Protein AF-A0A521VP41-F1 (afdb_monomer)

Foldseek 3Di:
DVVLVVLLVQLVVQLVVQLVVVLVVQLVVLLVVLVVCVVVVNDPPVCSVVVSVVSSVVCVVVSSVVSLVVSLVVVVVVCVVVVVVVVCVVVVDDPVNSVVSSD

Radius of gyration: 19.69 Å; Cα contacts (8 Å, |Δi|>4): 45; chains: 1; bounding box: 40×16×56 Å

Sequence (103 aa):
MIFQRSLLREFAHLAIAVFTTLFLIALTTRLIRLLGQAAGGKIPSDAVIAFLGFFAINVLPVLLSLTLFITVLLTLTRVWRDSEMVIWFNSGLSLAAWTRPVL

pLDDT: mean 90.58, std 5.53, range [69.88, 97.5]

Mean predicted aligned error: 5.14 Å

Structure (mmCIF, N/CA/C/O backbone):
data_AF-A0A521VP41-F1
#
_entry.id   AF-A0A521VP41-F1
#
loop_
_atom_site.group_PDB
_atom_site.id
_atom_site.type_symbol
_atom_site.label_atom_id
_atom_site.label_alt_id
_atom_site.label_comp_id
_atom_site.label_asym_id
_atom_site.label_entity_id
_atom_site.label_seq_id
_atom_site.pdbx_PDB_ins_code
_atom_site.Cartn_x
_atom_site.Cartn_y
_atom_site.Cartn_z
_atom_site.occupancy
_atom_site.B_iso_or_equiv
_atom_site.auth_seq_id
_atom_site.auth_comp_id
_atom_site.auth_asym_id
_atom_site.auth_atom_id
_atom_site.pdbx_PDB_model_num
ATOM 1 N N . MET A 1 1 ? 9.684 -8.043 -22.126 1.00 69.88 1 MET A N 1
ATOM 2 C CA . MET A 1 1 ? 9.140 -9.157 -21.309 1.00 69.88 1 MET A CA 1
ATOM 3 C C . MET A 1 1 ? 9.949 -9.436 -20.041 1.00 69.88 1 MET A C 1
ATOM 5 O O . MET A 1 1 ? 9.330 -9.623 -19.004 1.00 69.88 1 MET A O 1
ATOM 9 N N . ILE A 1 2 ? 11.290 -9.431 -20.070 1.00 83.19 2 ILE A N 1
ATOM 10 C CA . ILE A 1 2 ? 12.116 -9.632 -18.856 1.00 83.19 2 ILE A CA 1
ATOM 11 C C . ILE A 1 2 ? 11.963 -8.461 -17.869 1.00 83.19 2 ILE A C 1
ATOM 13 O O . ILE A 1 2 ? 11.646 -8.687 -16.707 1.00 83.19 2 ILE A O 1
ATOM 17 N N . PHE A 1 3 ? 12.068 -7.221 -18.359 1.00 81.69 3 PHE A N 1
ATOM 18 C CA . PHE A 1 3 ? 11.893 -5.993 -17.570 1.00 81.69 3 PHE A CA 1
ATOM 19 C C . PHE A 1 3 ? 10.577 -5.963 -16.772 1.00 81.69 3 PHE A C 1
ATOM 21 O O . PHE A 1 3 ? 10.586 -5.844 -15.553 1.00 81.69 3 PHE A O 1
ATOM 28 N N . GLN A 1 4 ? 9.443 -6.179 -17.446 1.00 84.56 4 GLN A N 1
ATOM 29 C CA . GLN A 1 4 ? 8.124 -6.172 -16.807 1.00 84.56 4 GLN A CA 1
ATOM 30 C C . GLN A 1 4 ? 7.966 -7.287 -15.764 1.00 84.56 4 GLN A C 1
ATOM 32 O O . GLN A 1 4 ? 7.391 -7.057 -14.708 1.00 84.56 4 GLN A O 1
ATOM 37 N N . ARG A 1 5 ? 8.501 -8.489 -16.022 1.00 86.44 5 ARG A N 1
ATOM 38 C CA . ARG A 1 5 ? 8.472 -9.589 -15.042 1.00 86.44 5 ARG A CA 1
ATOM 39 C C . ARG A 1 5 ? 9.333 -9.287 -13.816 1.00 86.44 5 ARG A C 1
ATOM 41 O O . ARG A 1 5 ? 8.932 -9.631 -12.709 1.00 86.44 5 ARG A O 1
ATOM 48 N N . SER A 1 6 ? 10.488 -8.652 -14.015 1.00 87.44 6 SER A N 1
ATOM 49 C CA . SER A 1 6 ? 11.363 -8.221 -12.922 1.00 87.44 6 SER A CA 1
ATOM 50 C C . SER A 1 6 ? 10.677 -7.165 -12.060 1.00 87.44 6 SER A C 1
ATOM 52 O O . SER A 1 6 ? 10.588 -7.340 -10.848 1.00 87.44 6 SER A O 1
ATOM 54 N N . LEU A 1 7 ? 10.102 -6.133 -12.688 1.00 87.88 7 LEU A N 1
ATOM 55 C CA . LEU A 1 7 ? 9.372 -5.081 -11.982 1.00 87.88 7 LEU A CA 1
ATOM 56 C C . LEU A 1 7 ? 8.161 -5.609 -11.222 1.00 87.88 7 LEU A C 1
ATOM 58 O O . LEU A 1 7 ? 7.990 -5.270 -10.060 1.00 87.88 7 LEU A O 1
ATOM 62 N N . LEU A 1 8 ? 7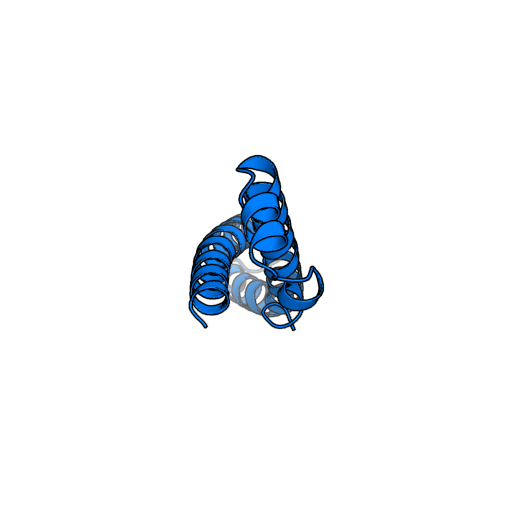.345 -6.473 -11.832 1.00 89.56 8 LEU A N 1
ATOM 63 C CA . LEU A 1 8 ? 6.182 -7.042 -11.146 1.00 89.56 8 LEU A CA 1
ATOM 64 C C . LEU A 1 8 ? 6.584 -7.880 -9.927 1.00 89.56 8 LEU A C 1
ATOM 66 O O . LEU A 1 8 ? 5.905 -7.835 -8.904 1.00 89.56 8 LEU A O 1
ATOM 70 N N . ARG A 1 9 ? 7.690 -8.630 -10.010 1.00 91.62 9 ARG A N 1
ATOM 71 C CA . ARG A 1 9 ? 8.209 -9.394 -8.867 1.00 91.62 9 ARG A CA 1
ATOM 72 C C . ARG A 1 9 ? 8.686 -8.469 -7.752 1.00 91.62 9 ARG A C 1
ATOM 74 O O . ARG A 1 9 ? 8.412 -8.730 -6.584 1.00 91.62 9 ARG A O 1
ATOM 81 N N . GLU A 1 10 ? 9.373 -7.395 -8.115 1.00 91.88 10 GLU A N 1
ATOM 82 C CA . GLU A 1 10 ? 9.846 -6.401 -7.161 1.00 91.88 10 GLU A CA 1
ATOM 83 C C . GLU A 1 10 ? 8.690 -5.643 -6.496 1.00 91.88 10 GLU A C 1
ATOM 85 O O . GLU A 1 10 ? 8.650 -5.550 -5.269 1.00 91.88 10 GLU A O 1
ATOM 90 N N . PHE A 1 11 ? 7.699 -5.199 -7.278 1.00 93.00 11 PHE A N 1
ATOM 91 C CA . PHE A 1 11 ? 6.467 -4.605 -6.761 1.00 93.00 11 PHE A CA 1
ATOM 92 C C . PHE A 1 11 ? 5.749 -5.561 -5.818 1.00 93.00 11 PHE A C 1
ATOM 94 O O . PHE A 1 11 ? 5.368 -5.147 -4.733 1.00 93.00 11 PHE A O 1
ATOM 101 N N . ALA A 1 12 ? 5.594 -6.838 -6.174 1.00 93.25 12 ALA A N 1
ATOM 102 C CA . ALA A 1 12 ? 4.921 -7.802 -5.309 1.00 93.25 12 ALA A CA 1
ATOM 103 C C . ALA A 1 12 ? 5.643 -7.971 -3.961 1.00 93.25 12 ALA A C 1
ATOM 105 O O . ALA A 1 12 ? 4.999 -7.970 -2.913 1.00 93.25 12 ALA A O 1
ATOM 106 N N . HIS A 1 13 ? 6.975 -8.078 -3.964 1.00 94.75 13 HIS A N 1
ATOM 107 C CA . HIS A 1 13 ? 7.748 -8.194 -2.725 1.00 94.75 13 HIS A CA 1
ATOM 108 C C . HIS A 1 13 ? 7.659 -6.945 -1.850 1.00 94.75 13 HIS A C 1
ATOM 110 O O . HIS A 1 13 ? 7.391 -7.058 -0.652 1.00 94.75 13 HIS A O 1
ATOM 116 N N . LEU A 1 14 ? 7.833 -5.760 -2.434 1.00 95.00 14 LEU A N 1
ATOM 117 C CA . LEU A 1 14 ? 7.736 -4.511 -1.684 1.00 95.00 14 LEU A CA 1
ATOM 118 C C . LEU A 1 14 ? 6.304 -4.229 -1.223 1.00 95.00 14 LEU A C 1
ATOM 120 O O . LEU A 1 14 ? 6.119 -3.815 -0.082 1.00 95.00 14 LEU A O 1
ATOM 124 N N . ALA A 1 15 ? 5.293 -4.538 -2.034 1.00 95.19 15 ALA A N 1
ATOM 125 C CA . ALA A 1 15 ? 3.892 -4.392 -1.658 1.00 95.19 15 ALA A CA 1
ATOM 126 C C . ALA A 1 15 ? 3.540 -5.256 -0.449 1.00 95.19 15 ALA A C 1
ATOM 128 O O . ALA A 1 15 ? 2.909 -4.760 0.476 1.00 95.19 15 ALA A O 1
ATOM 129 N N . ILE A 1 16 ? 3.984 -6.515 -0.400 1.00 96.75 16 ILE A N 1
ATOM 130 C CA . ILE A 1 16 ? 3.749 -7.379 0.766 1.00 96.75 16 ILE A CA 1
ATOM 131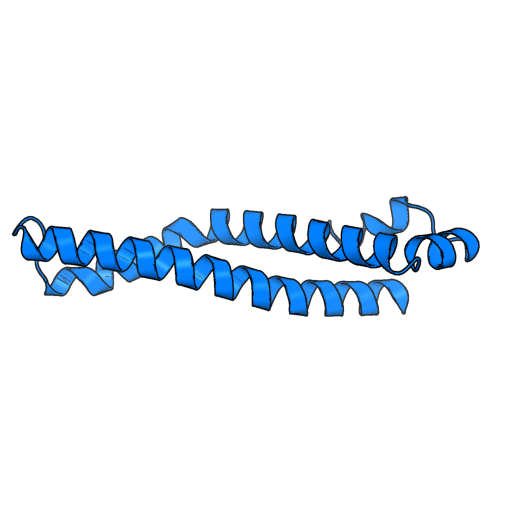 C C . ILE A 1 16 ? 4.417 -6.795 2.015 1.00 96.75 16 ILE A C 1
ATOM 133 O O . ILE A 1 16 ? 3.788 -6.735 3.074 1.00 96.75 16 ILE A O 1
ATOM 137 N N . ALA A 1 17 ? 5.664 -6.331 1.901 1.00 96.56 17 ALA A N 1
ATOM 138 C CA . ALA A 1 17 ? 6.388 -5.737 3.023 1.00 96.56 17 ALA A CA 1
ATOM 139 C C . ALA A 1 17 ? 5.703 -4.458 3.540 1.00 96.56 17 ALA A C 1
ATOM 141 O O . ALA A 1 17 ? 5.462 -4.315 4.744 1.00 96.56 17 ALA A O 1
ATOM 142 N N . VAL A 1 18 ? 5.333 -3.550 2.633 1.00 97.06 18 VAL A N 1
ATOM 143 C CA . VAL A 1 18 ? 4.662 -2.282 2.950 1.00 97.06 18 VAL A CA 1
ATOM 144 C C . VAL A 1 18 ? 3.266 -2.532 3.518 1.00 97.06 18 VAL A C 1
ATOM 146 O O . VAL A 1 18 ? 2.938 -1.986 4.570 1.00 97.06 18 VAL A O 1
ATOM 149 N N . PHE A 1 19 ? 2.470 -3.395 2.881 1.00 97.19 19 PHE A N 1
ATOM 150 C CA . PHE A 1 19 ? 1.129 -3.752 3.340 1.00 97.19 19 PHE A CA 1
ATOM 151 C C . PHE A 1 19 ? 1.174 -4.315 4.752 1.00 97.19 19 PHE A C 1
ATOM 153 O O . PHE A 1 19 ? 0.464 -3.830 5.625 1.00 97.19 19 PHE A O 1
ATOM 160 N N . THR A 1 20 ? 2.043 -5.300 4.995 1.00 97.44 20 THR A N 1
ATOM 161 C CA . THR A 1 20 ? 2.166 -5.941 6.308 1.00 97.44 20 THR A CA 1
ATOM 162 C C . THR A 1 20 ? 2.543 -4.920 7.374 1.00 97.4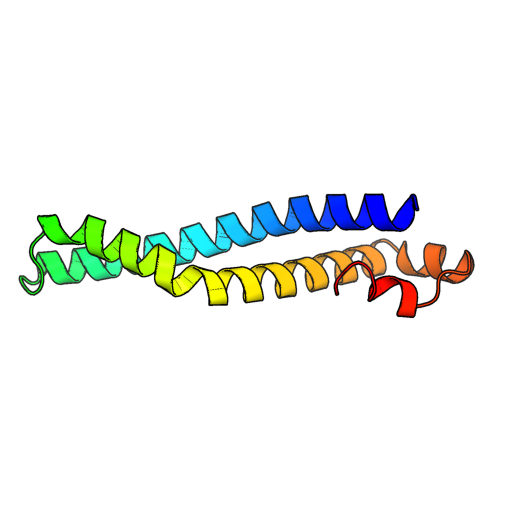4 20 THR A C 1
ATOM 164 O O . THR A 1 20 ? 1.922 -4.886 8.431 1.00 97.44 20 THR A O 1
ATOM 167 N N . THR A 1 21 ? 3.499 -4.038 7.078 1.00 97.50 21 THR A N 1
ATOM 168 C CA . THR A 1 21 ? 3.936 -2.983 8.003 1.00 97.50 21 THR A CA 1
ATOM 169 C C . THR A 1 21 ? 2.796 -2.021 8.341 1.00 97.50 21 THR A C 1
ATOM 171 O O . THR A 1 21 ? 2.493 -1.801 9.514 1.00 97.50 21 THR A O 1
ATOM 174 N N . LEU A 1 22 ? 2.117 -1.477 7.326 1.00 96.81 22 LEU A N 1
ATOM 175 C CA . LEU A 1 22 ? 0.996 -0.554 7.517 1.00 96.81 22 LEU A CA 1
ATOM 176 C C . LEU A 1 22 ? -0.184 -1.224 8.225 1.00 96.81 22 LEU A C 1
ATOM 178 O O . LEU A 1 22 ? -0.796 -0.624 9.109 1.00 96.81 22 LEU A O 1
ATOM 182 N N . PHE A 1 23 ? -0.486 -2.471 7.865 1.00 96.88 23 PHE A N 1
ATOM 183 C CA . PHE A 1 23 ? -1.549 -3.259 8.471 1.00 96.88 23 PHE A CA 1
ATOM 184 C C . PHE A 1 23 ? -1.276 -3.500 9.953 1.00 96.88 23 PHE A C 1
ATOM 186 O O . PHE A 1 23 ? -2.161 -3.266 10.771 1.00 96.88 23 PHE A O 1
ATOM 193 N N . LEU A 1 24 ? -0.046 -3.868 10.326 1.00 96.75 24 LEU A N 1
ATOM 194 C CA . LEU A 1 24 ? 0.329 -4.070 11.726 1.00 96.75 24 LEU A CA 1
ATOM 195 C C . LEU A 1 24 ? 0.200 -2.781 12.546 1.00 96.75 24 LEU A C 1
ATOM 197 O O . LEU A 1 24 ? -0.334 -2.807 13.656 1.00 96.75 24 LEU A O 1
ATOM 201 N N . ILE A 1 25 ? 0.642 -1.646 11.993 1.00 96.69 25 ILE A N 1
ATOM 202 C CA . ILE A 1 25 ? 0.523 -0.331 12.640 1.00 96.69 25 ILE A CA 1
ATOM 203 C C . ILE A 1 25 ? -0.957 0.033 12.832 1.00 96.69 25 ILE A C 1
ATOM 205 O O . ILE A 1 25 ? -1.376 0.400 13.934 1.00 96.69 25 ILE A O 1
ATOM 209 N N . ALA A 1 26 ? -1.773 -0.100 11.785 1.00 95.69 26 ALA A N 1
ATOM 210 C CA . ALA A 1 26 ? -3.202 0.199 11.837 1.00 95.69 26 ALA A CA 1
ATOM 211 C C . ALA A 1 26 ? -3.944 -0.713 12.829 1.00 95.69 26 ALA A C 1
ATOM 213 O O . ALA A 1 26 ? -4.753 -0.242 13.630 1.00 95.69 26 ALA A O 1
ATOM 214 N N . LEU A 1 27 ? -3.638 -2.011 12.818 1.00 95.56 27 LEU A N 1
ATOM 215 C CA . LEU A 1 27 ? -4.258 -2.999 13.695 1.00 95.56 27 LEU A CA 1
ATOM 216 C C . LEU A 1 27 ? -3.899 -2.740 15.159 1.00 95.56 27 LEU A C 1
ATOM 218 O O . LEU A 1 27 ? -4.784 -2.691 16.010 1.00 95.56 27 LEU A O 1
ATOM 222 N N . THR A 1 28 ? -2.618 -2.500 15.445 1.00 95.81 28 THR A N 1
ATOM 223 C CA . THR A 1 28 ? -2.124 -2.241 16.805 1.00 95.81 28 THR A CA 1
ATOM 224 C C . THR A 1 28 ? -2.720 -0.955 17.366 1.00 95.81 28 THR A C 1
ATOM 226 O O . THR A 1 28 ? -3.254 -0.940 18.475 1.00 95.81 28 THR A O 1
ATOM 229 N N . THR A 1 29 ? -2.711 0.129 16.584 1.00 95.25 29 THR A N 1
ATOM 230 C CA . THR A 1 29 ? -3.295 1.408 17.016 1.00 95.25 29 THR A CA 1
ATOM 231 C C . THR A 1 29 ? -4.800 1.300 17.246 1.00 95.25 29 THR A C 1
ATOM 233 O O . THR A 1 29 ? -5.316 1.884 18.205 1.00 95.25 29 THR A O 1
ATOM 236 N N . ARG A 1 30 ? -5.524 0.531 16.421 1.00 94.62 30 ARG A N 1
ATOM 237 C CA . ARG A 1 30 ? -6.954 0.297 16.633 1.00 94.62 30 ARG A CA 1
ATOM 238 C C . ARG A 1 30 ? -7.220 -0.561 17.861 1.00 94.62 30 ARG A C 1
ATOM 240 O O . ARG A 1 30 ? -8.092 -0.205 18.649 1.00 94.62 30 ARG A O 1
ATOM 247 N N . LEU A 1 31 ? -6.464 -1.639 18.043 1.00 94.06 31 LEU A N 1
ATOM 248 C CA . LEU A 1 31 ? -6.591 -2.532 19.188 1.00 94.06 31 LEU A CA 1
ATOM 249 C C . LEU A 1 31 ? -6.400 -1.772 20.504 1.00 94.06 31 LEU A C 1
ATOM 251 O O . LEU A 1 31 ? -7.258 -1.858 21.377 1.00 94.06 31 LEU A O 1
ATOM 255 N N . ILE A 1 32 ? -5.346 -0.957 20.615 1.00 94.38 32 ILE A N 1
ATOM 256 C CA . ILE A 1 32 ? -5.082 -0.137 21.810 1.00 94.38 32 ILE A CA 1
ATOM 257 C C . ILE A 1 32 ? -6.272 0.783 22.118 1.00 94.38 32 ILE A C 1
ATOM 259 O O . ILE A 1 32 ? -6.703 0.886 23.266 1.00 94.38 32 ILE A O 1
ATOM 263 N N . ARG A 1 33 ? -6.850 1.426 21.094 1.00 91.62 33 ARG A N 1
ATOM 264 C CA . ARG A 1 33 ? -8.025 2.295 21.272 1.00 91.62 33 ARG A CA 1
ATOM 265 C C . ARG A 1 33 ? -9.258 1.520 21.737 1.00 91.62 33 ARG A C 1
ATOM 267 O O . ARG A 1 33 ? -9.977 2.015 22.600 1.00 91.62 33 ARG A O 1
ATOM 274 N N . LEU A 1 34 ? -9.504 0.331 21.186 1.00 91.31 34 LEU A N 1
ATOM 275 C CA . LEU A 1 34 ? -10.640 -0.511 21.576 1.00 91.31 34 LEU A CA 1
ATOM 276 C C . LEU A 1 34 ? -10.487 -1.042 23.006 1.00 91.31 34 LEU A C 1
ATOM 278 O O . LEU A 1 34 ? -11.442 -0.984 23.775 1.00 91.31 34 LEU A O 1
ATOM 282 N N . LEU A 1 35 ? -9.284 -1.476 23.392 1.00 91.00 35 LEU A N 1
ATOM 283 C CA . LEU A 1 35 ? -8.992 -1.902 24.762 1.00 91.00 35 LEU A CA 1
ATOM 284 C C . LEU A 1 35 ? -9.187 -0.755 25.761 1.00 91.00 35 LEU A C 1
ATOM 286 O O . LEU A 1 35 ? -9.813 -0.952 26.798 1.00 91.00 35 LEU A O 1
ATOM 290 N N . GLY A 1 36 ? -8.743 0.461 25.424 1.00 89.50 36 GLY A N 1
ATOM 291 C CA . GLY A 1 36 ? -8.997 1.645 26.250 1.00 89.50 36 GLY A CA 1
ATOM 292 C C . GLY A 1 36 ? -10.490 1.967 26.406 1.00 89.50 36 GLY A C 1
ATOM 293 O O . GLY A 1 36 ? -10.929 2.380 27.477 1.00 89.50 36 GLY A O 1
ATOM 294 N N . GLN A 1 37 ? -11.297 1.741 25.365 1.00 87.94 37 GLN A N 1
ATOM 295 C CA . GLN A 1 37 ? -12.753 1.930 25.422 1.00 87.94 37 GLN A CA 1
ATOM 296 C C . GLN A 1 37 ? -13.461 0.845 26.244 1.0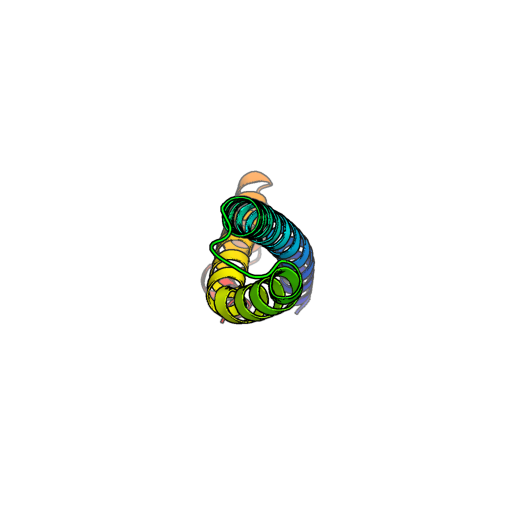0 87.94 37 GLN A C 1
ATOM 298 O O . GLN A 1 37 ? -14.403 1.165 26.972 1.00 87.94 37 GLN A O 1
ATOM 303 N N . ALA A 1 38 ? -12.997 -0.404 26.165 1.00 88.31 38 ALA A N 1
ATOM 304 C CA . ALA A 1 38 ? -13.505 -1.506 26.977 1.00 88.31 38 ALA A CA 1
ATOM 305 C C . ALA A 1 38 ? -13.166 -1.315 28.465 1.00 88.31 38 ALA A C 1
ATOM 307 O O . ALA A 1 38 ? -14.041 -1.446 29.315 1.00 88.31 38 ALA A O 1
ATOM 308 N N . ALA A 1 39 ? -11.934 -0.897 28.778 1.00 86.69 39 ALA A N 1
ATOM 309 C CA . ALA A 1 39 ? -11.518 -0.569 30.144 1.00 86.69 39 ALA A CA 1
ATOM 310 C C . ALA A 1 39 ? -12.325 0.597 30.743 1.00 86.69 39 ALA A C 1
ATOM 312 O O . ALA A 1 39 ? -12.607 0.612 31.936 1.00 86.69 39 ALA A O 1
ATOM 313 N N . GLY A 1 40 ? -12.741 1.555 29.908 1.00 84.31 40 GLY A N 1
ATOM 314 C CA . GLY A 1 40 ? -13.628 2.653 30.299 1.00 84.31 40 GLY A CA 1
ATOM 315 C C . GLY A 1 40 ? -15.117 2.292 30.377 1.00 84.31 40 GLY A C 1
ATOM 316 O O . GLY A 1 40 ? -15.933 3.200 30.522 1.00 84.31 40 GLY A O 1
ATOM 317 N N . GLY A 1 41 ? -15.492 1.017 30.212 1.00 82.62 41 GLY A N 1
ATOM 318 C CA . GLY A 1 41 ? -16.876 0.535 30.308 1.00 82.62 41 GLY A CA 1
ATOM 319 C C . GLY A 1 41 ? -17.793 0.934 29.146 1.00 82.62 41 GLY A C 1
ATOM 320 O O . GLY A 1 41 ? -19.002 0.735 29.226 1.00 82.62 41 GLY A O 1
ATOM 321 N N . LYS A 1 42 ? -17.252 1.503 28.059 1.00 79.50 42 LYS A N 1
ATOM 322 C CA . LYS A 1 42 ? -18.050 1.969 26.908 1.00 79.50 42 LYS A CA 1
ATOM 323 C C . LYS A 1 42 ? -18.414 0.848 25.938 1.00 79.50 42 LYS A C 1
ATOM 325 O O . LYS A 1 42 ? -19.353 1.003 25.163 1.00 79.50 42 LYS A O 1
ATOM 330 N N . ILE A 1 43 ? -17.641 -0.238 25.931 1.00 80.31 43 ILE A N 1
ATOM 331 C CA . ILE A 1 43 ? -17.796 -1.362 25.003 1.00 80.31 43 ILE A CA 1
ATOM 332 C C . ILE A 1 43 ? -17.628 -2.676 25.782 1.00 80.31 43 ILE A C 1
ATOM 334 O O . ILE A 1 43 ? -16.697 -2.769 26.583 1.00 80.31 43 ILE A O 1
ATOM 338 N N . PRO A 1 44 ? -18.471 -3.698 25.539 1.00 83.25 44 PRO A N 1
ATOM 339 C CA . PRO A 1 44 ? -18.259 -5.040 26.075 1.00 83.25 44 PRO A CA 1
ATOM 340 C C . PRO A 1 44 ? -16.924 -5.622 25.593 1.00 83.25 44 PRO A C 1
ATOM 342 O O . PRO A 1 44 ? -16.618 -5.569 24.400 1.00 83.25 44 PRO A O 1
ATOM 345 N N . SER A 1 45 ? -16.145 -6.220 26.496 1.00 79.19 45 SER A N 1
ATOM 346 C CA . SER A 1 45 ? -14.848 -6.840 26.174 1.00 79.19 45 SER A CA 1
ATOM 347 C C . SER A 1 45 ? -14.950 -7.900 25.073 1.00 79.19 45 SER A C 1
ATOM 349 O O . SER A 1 45 ? -14.075 -7.975 24.211 1.00 79.19 45 SER A O 1
ATOM 351 N N . ASP A 1 46 ? -16.053 -8.648 25.041 1.00 83.88 46 ASP A N 1
ATOM 352 C CA . ASP A 1 46 ? -16.287 -9.714 24.060 1.00 83.88 46 ASP A CA 1
ATOM 353 C C . ASP A 1 46 ? -16.473 -9.181 22.632 1.00 83.88 46 ASP A C 1
ATOM 355 O O . ASP A 1 46 ? -16.206 -9.880 21.655 1.00 83.88 46 ASP A O 1
ATOM 359 N N . ALA A 1 47 ? -16.871 -7.914 22.482 1.00 88.12 47 ALA A N 1
ATOM 360 C CA . ALA A 1 47 ? -17.077 -7.305 21.173 1.00 88.12 47 ALA A CA 1
ATOM 361 C C . ALA A 1 47 ? -15.772 -6.802 20.529 1.00 88.12 47 ALA A C 1
ATOM 363 O O . ALA A 1 47 ? -15.749 -6.526 19.328 1.00 88.12 47 ALA A O 1
ATOM 364 N N . VAL A 1 48 ? -14.674 -6.679 21.287 1.00 88.81 48 VAL A N 1
ATOM 365 C CA . VAL A 1 48 ? -13.420 -6.057 20.820 1.00 88.81 48 VAL A CA 1
ATOM 366 C C . VAL A 1 48 ? -12.863 -6.755 19.578 1.00 88.81 48 VAL A C 1
ATOM 368 O O . VAL A 1 48 ? -12.476 -6.081 18.622 1.00 88.81 48 VAL A O 1
ATOM 371 N N . ILE A 1 49 ? -12.871 -8.091 19.553 1.00 89.38 49 ILE A N 1
ATOM 372 C CA . ILE A 1 49 ? -12.367 -8.878 18.416 1.00 89.38 49 ILE A CA 1
ATOM 373 C C . ILE A 1 49 ? -13.246 -8.663 17.177 1.00 89.38 49 ILE A C 1
ATOM 375 O O . ILE A 1 49 ? -12.721 -8.453 16.083 1.00 89.38 49 ILE A O 1
ATOM 379 N N . ALA A 1 50 ? -14.573 -8.639 17.341 1.00 92.25 50 ALA A N 1
ATOM 380 C CA . ALA A 1 50 ? -15.498 -8.373 16.242 1.00 92.25 50 ALA A CA 1
ATOM 381 C C . ALA A 1 50 ? -15.271 -6.971 15.651 1.00 92.25 50 ALA A C 1
ATOM 383 O O . ALA A 1 50 ? -15.120 -6.824 14.438 1.00 92.25 50 ALA A O 1
ATOM 384 N N . PHE A 1 51 ? -15.151 -5.944 16.500 1.00 92.62 51 PHE A N 1
ATOM 385 C CA . PHE A 1 51 ? -14.839 -4.578 16.065 1.00 92.62 51 PHE A CA 1
ATOM 386 C C . PHE A 1 51 ? -13.485 -4.474 15.361 1.00 92.62 51 PHE A C 1
ATOM 388 O O . PHE A 1 51 ? -13.352 -3.708 14.403 1.00 92.62 51 PHE A O 1
ATOM 395 N N . LEU A 1 52 ? -12.485 -5.233 15.811 1.00 93.50 52 LEU A N 1
ATOM 396 C CA . LEU A 1 52 ? -11.177 -5.275 15.168 1.00 93.50 52 LEU A CA 1
ATOM 397 C C . LEU A 1 52 ? -11.261 -5.900 13.766 1.00 93.50 52 LEU A C 1
ATOM 399 O O . LEU A 1 52 ? -10.683 -5.354 12.827 1.00 93.50 52 LEU A O 1
ATOM 403 N N . GLY A 1 53 ? -12.031 -6.980 13.604 1.00 9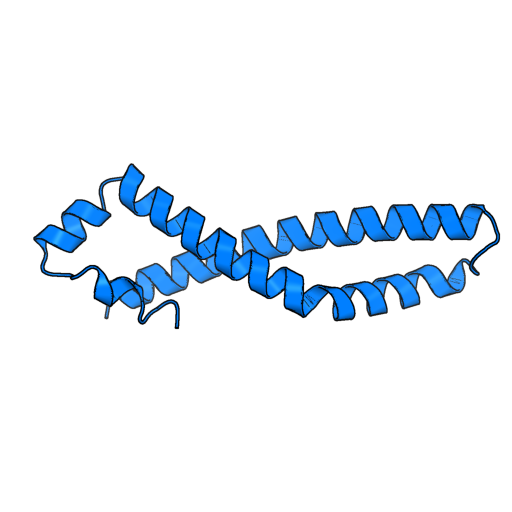3.50 53 GLY A N 1
ATOM 404 C CA . GLY A 1 53 ? -12.296 -7.602 12.303 1.00 93.50 53 GLY A CA 1
ATOM 405 C C . GLY A 1 53 ? -13.025 -6.664 11.335 1.00 93.50 53 GLY A C 1
ATOM 406 O O . GLY A 1 53 ? -12.585 -6.483 10.199 1.00 93.50 53 GLY A O 1
ATOM 407 N N . PHE A 1 54 ? -14.083 -5.988 11.794 1.00 94.88 54 PHE A N 1
ATOM 408 C CA . PHE A 1 54 ? -14.7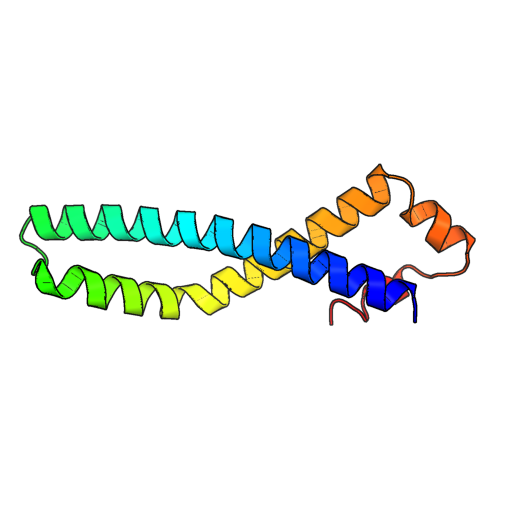87 -4.985 10.985 1.00 94.88 54 PHE A CA 1
ATOM 409 C C . PHE A 1 54 ? -13.883 -3.816 10.589 1.00 94.88 54 PHE A C 1
ATOM 411 O O . PHE A 1 54 ? -13.938 -3.352 9.451 1.00 94.88 54 PHE A O 1
ATOM 418 N N . PHE A 1 55 ? -13.021 -3.357 11.499 1.00 94.31 55 PHE A N 1
ATOM 419 C CA . PHE A 1 55 ? -12.032 -2.331 11.185 1.00 94.31 55 PHE A CA 1
ATOM 420 C C . PHE A 1 55 ? -11.048 -2.794 10.108 1.00 94.31 55 PHE A C 1
ATOM 422 O O . PHE A 1 55 ? -10.784 -2.035 9.178 1.00 94.31 55 PHE A O 1
ATOM 429 N N . ALA A 1 56 ? -10.535 -4.025 10.206 1.00 94.31 56 ALA A N 1
ATOM 430 C CA . ALA A 1 56 ? -9.613 -4.570 9.216 1.00 94.31 56 ALA A CA 1
ATOM 431 C C . ALA A 1 56 ? -10.240 -4.553 7.814 1.00 94.31 56 ALA A C 1
ATOM 433 O O . ALA A 1 56 ? -9.618 -4.064 6.878 1.00 94.31 56 ALA A O 1
ATOM 434 N N . ILE A 1 57 ? -11.499 -4.982 7.681 1.00 96.06 57 ILE A N 1
ATOM 435 C CA . ILE A 1 57 ? -12.219 -4.947 6.398 1.00 96.06 57 ILE A CA 1
ATOM 436 C C . ILE A 1 57 ? -12.452 -3.505 5.927 1.00 96.06 57 ILE A C 1
ATOM 438 O O . ILE A 1 57 ? -12.279 -3.200 4.749 1.00 96.06 57 ILE A O 1
ATOM 442 N N . ASN A 1 58 ? -12.813 -2.600 6.838 1.00 94.81 58 ASN A N 1
ATOM 443 C CA . ASN A 1 58 ? -13.089 -1.204 6.511 1.00 94.81 58 ASN A CA 1
ATOM 444 C C . ASN A 1 58 ? -11.843 -0.438 6.033 1.00 94.81 58 ASN A C 1
ATOM 446 O O . ASN A 1 58 ? -11.948 0.397 5.138 1.00 94.81 58 ASN A O 1
ATOM 450 N N . VAL A 1 59 ? -10.667 -0.728 6.599 1.00 94.38 59 VAL A N 1
ATOM 451 C CA . VAL A 1 59 ? -9.420 -0.025 6.261 1.00 94.38 59 VAL A CA 1
ATOM 452 C C . VAL A 1 59 ? -8.736 -0.586 5.008 1.00 94.38 59 VAL A C 1
ATOM 454 O O . VAL A 1 59 ? -7.923 0.116 4.407 1.00 94.38 59 VAL A O 1
ATOM 457 N N . LEU A 1 60 ? -9.078 -1.809 4.575 1.00 94.69 60 LEU A N 1
ATOM 458 C CA . LEU A 1 60 ? -8.455 -2.483 3.425 1.00 94.69 60 LEU A CA 1
ATOM 459 C C . LEU A 1 60 ? -8.339 -1.607 2.163 1.00 94.69 60 LEU A C 1
ATOM 461 O O . LEU A 1 60 ? -7.235 -1.542 1.626 1.00 94.69 60 LEU A O 1
ATOM 465 N N . PRO A 1 61 ? -9.389 -0.906 1.682 1.00 95.50 61 PRO A N 1
ATOM 466 C CA . PRO A 1 61 ? -9.294 -0.125 0.444 1.00 95.50 61 PRO A CA 1
ATOM 467 C C . PRO A 1 61 ? -8.256 1.000 0.529 1.00 95.50 61 PRO A C 1
ATOM 469 O O . PRO A 1 61 ? -7.446 1.186 -0.379 1.00 95.50 61 PRO A O 1
ATOM 472 N N . VAL A 1 62 ? -8.239 1.718 1.655 1.00 95.69 62 VAL A N 1
ATOM 473 C CA . VAL A 1 62 ? -7.280 2.803 1.904 1.00 95.69 62 VAL A CA 1
ATOM 474 C C . VAL A 1 62 ? -5.866 2.238 2.025 1.00 95.69 62 VAL A C 1
ATOM 476 O O . VAL A 1 62 ? -4.922 2.779 1.451 1.00 95.69 62 VAL A O 1
ATOM 479 N N . LEU A 1 63 ? -5.719 1.119 2.734 1.00 95.94 63 LEU A N 1
ATOM 480 C CA . LEU A 1 63 ? -4.430 0.486 2.990 1.00 95.94 63 LEU A CA 1
ATOM 481 C C . LEU A 1 63 ? -3.816 -0.097 1.711 1.00 95.94 63 LEU A C 1
ATOM 483 O O . LEU A 1 63 ? -2.617 0.058 1.483 1.00 95.94 63 LEU A O 1
ATOM 487 N N . LEU A 1 64 ? -4.634 -0.691 0.839 1.00 95.75 64 LEU A N 1
ATOM 488 C CA . LEU A 1 64 ? -4.223 -1.148 -0.490 1.00 95.75 64 LEU A CA 1
ATOM 489 C C . LEU A 1 64 ? -3.784 0.020 -1.380 1.00 95.75 64 LEU A C 1
ATOM 491 O O . LEU A 1 64 ? -2.714 -0.055 -1.982 1.00 95.75 64 LEU A O 1
ATOM 495 N N . SER A 1 65 ? -4.551 1.116 -1.414 1.00 96.06 65 SER A N 1
ATOM 496 C CA . SER A 1 65 ? -4.180 2.307 -2.191 1.00 96.06 65 SER A CA 1
ATOM 497 C C . SER A 1 65 ? -2.843 2.895 -1.730 1.00 96.06 65 SER A C 1
ATOM 499 O O . SER A 1 65 ? -1.996 3.227 -2.559 1.00 96.06 65 SER A O 1
ATOM 501 N N . LEU A 1 66 ? -2.628 3.000 -0.414 1.00 96.62 66 LEU A N 1
ATOM 502 C CA . LEU A 1 66 ? -1.366 3.480 0.156 1.00 96.62 66 LEU A CA 1
ATOM 503 C C . LEU A 1 66 ? -0.207 2.527 -0.131 1.00 96.62 66 LEU A C 1
ATOM 505 O O . LEU A 1 66 ? 0.882 2.976 -0.481 1.00 96.62 66 LEU A O 1
ATOM 509 N N . THR A 1 67 ? -0.441 1.220 -0.015 1.00 96.38 67 THR A N 1
ATOM 510 C CA . THR A 1 67 ? 0.570 0.198 -0.303 1.00 96.38 67 THR A CA 1
ATOM 511 C C . THR A 1 67 ? 1.049 0.316 -1.739 1.00 96.38 67 THR A C 1
ATOM 513 O O . THR A 1 67 ? 2.255 0.365 -1.971 1.00 96.38 67 THR A O 1
ATOM 516 N N . LEU A 1 68 ? 0.121 0.392 -2.696 1.00 94.69 68 LEU A N 1
ATOM 517 C CA . LEU A 1 68 ? 0.450 0.504 -4.113 1.00 94.69 68 LEU A CA 1
ATOM 518 C C . LEU A 1 68 ? 1.248 1.784 -4.380 1.00 94.69 68 LEU A C 1
ATOM 520 O O . LEU A 1 68 ? 2.319 1.720 -4.980 1.00 94.69 68 LEU A O 1
ATOM 524 N N . PHE A 1 69 ? 0.786 2.922 -3.856 1.00 95.50 69 PHE A N 1
ATOM 525 C CA . PHE A 1 69 ? 1.476 4.202 -4.003 1.00 95.50 69 PHE A CA 1
ATOM 526 C C . PHE A 1 69 ? 2.913 4.165 -3.460 1.00 95.50 69 PHE A C 1
ATOM 528 O O . PHE A 1 69 ? 3.858 4.502 -4.173 1.00 95.50 69 PHE A O 1
ATOM 535 N N . ILE A 1 70 ? 3.091 3.719 -2.214 1.00 96.06 70 ILE A N 1
ATOM 536 C CA . ILE A 1 70 ? 4.404 3.673 -1.558 1.00 96.06 70 ILE A CA 1
ATOM 537 C C . ILE A 1 70 ? 5.325 2.681 -2.267 1.00 96.06 70 ILE A C 1
ATOM 539 O O . ILE A 1 70 ? 6.496 2.979 -2.472 1.00 96.06 70 ILE A O 1
ATOM 543 N N . THR A 1 71 ? 4.803 1.525 -2.675 1.00 95.88 71 THR A N 1
ATOM 544 C CA . THR A 1 71 ? 5.575 0.504 -3.393 1.00 95.88 71 THR A CA 1
ATOM 545 C C . THR A 1 71 ? 6.146 1.064 -4.686 1.00 95.88 71 THR A C 1
ATOM 547 O O . THR A 1 71 ? 7.356 0.994 -4.886 1.00 95.88 71 THR A O 1
ATOM 550 N N . VAL A 1 72 ? 5.295 1.676 -5.519 1.00 93.56 72 VAL A N 1
ATOM 551 C CA . VAL A 1 72 ? 5.708 2.285 -6.791 1.00 93.56 72 VAL A CA 1
ATOM 552 C C . VAL A 1 72 ? 6.739 3.386 -6.549 1.00 93.56 72 VAL A C 1
ATOM 554 O O . VAL A 1 72 ? 7.775 3.424 -7.218 1.00 93.56 72 VAL A O 1
ATOM 557 N N . LEU A 1 73 ? 6.505 4.245 -5.554 1.00 95.00 73 LEU A N 1
ATOM 558 C CA . LEU A 1 73 ? 7.429 5.319 -5.206 1.00 95.00 73 LEU A CA 1
ATOM 559 C C . LEU A 1 73 ? 8.804 4.774 -4.792 1.00 95.00 73 LEU A C 1
ATOM 561 O O . LEU A 1 73 ? 9.814 5.190 -5.355 1.00 95.00 73 LEU A O 1
ATOM 565 N N . LEU A 1 74 ? 8.849 3.811 -3.866 1.00 95.00 74 LEU A N 1
ATOM 566 C CA . LEU A 1 74 ? 1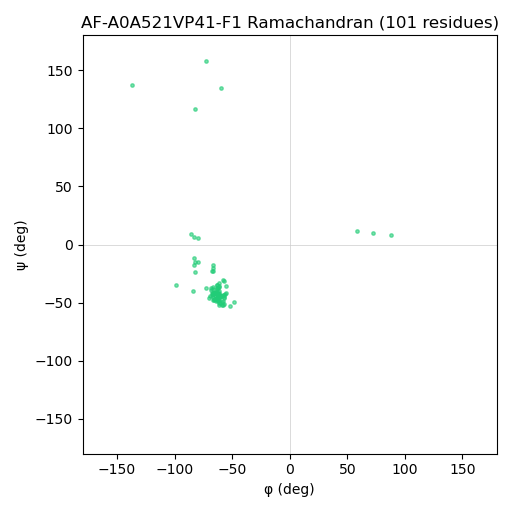0.094 3.223 -3.364 1.00 95.00 74 LEU A CA 1
ATOM 567 C C . LEU A 1 74 ? 10.889 2.531 -4.468 1.00 95.00 74 LEU A C 1
ATOM 569 O O . LEU A 1 74 ? 12.102 2.727 -4.561 1.00 95.00 74 LEU A O 1
ATOM 573 N N . THR A 1 75 ? 10.222 1.762 -5.330 1.00 92.88 75 THR A N 1
ATOM 574 C CA . THR A 1 75 ? 10.888 1.144 -6.482 1.00 92.88 75 THR A CA 1
ATOM 575 C C . THR A 1 75 ? 11.455 2.165 -7.444 1.00 92.88 75 THR A C 1
ATOM 577 O O . THR A 1 75 ? 12.584 2.010 -7.898 1.00 92.88 75 THR A O 1
ATOM 580 N N . LEU A 1 76 ? 10.711 3.234 -7.735 1.00 91.44 76 LEU A N 1
ATOM 581 C CA . LEU A 1 76 ? 11.181 4.259 -8.652 1.00 91.44 76 LEU A CA 1
ATOM 582 C C . LEU A 1 76 ? 12.415 4.948 -8.062 1.00 91.44 76 LEU A C 1
ATOM 584 O O . LEU A 1 76 ? 13.442 5.045 -8.728 1.00 91.44 76 LEU A O 1
ATOM 588 N N . THR A 1 77 ? 12.363 5.332 -6.784 1.00 93.38 77 THR A N 1
ATOM 589 C CA . THR A 1 77 ? 13.516 5.895 -6.072 1.00 93.38 77 THR A CA 1
ATOM 590 C C . THR A 1 77 ? 14.723 4.956 -6.101 1.00 93.38 77 THR A C 1
ATOM 592 O O . THR A 1 77 ? 15.833 5.423 -6.351 1.00 93.38 77 THR A O 1
ATOM 595 N N . ARG A 1 78 ? 14.531 3.644 -5.899 1.00 93.56 78 ARG A N 1
ATOM 596 C CA . ARG A 1 78 ? 15.615 2.651 -5.957 1.00 93.56 78 ARG A CA 1
ATOM 597 C C . ARG A 1 78 ? 16.269 2.605 -7.335 1.00 93.56 78 ARG A C 1
ATOM 599 O O . ARG A 1 78 ? 17.485 2.705 -7.434 1.00 93.56 78 ARG A O 1
ATOM 606 N N . VAL A 1 79 ? 15.466 2.499 -8.389 1.00 91.31 79 VAL A N 1
ATOM 607 C CA . VAL A 1 79 ? 15.946 2.392 -9.774 1.00 91.31 79 VAL A CA 1
ATOM 608 C C . VAL A 1 79 ? 16.717 3.649 -10.199 1.00 91.31 79 VAL A C 1
ATOM 610 O O . VAL A 1 79 ? 17.700 3.547 -10.934 1.00 91.31 79 VAL A O 1
ATOM 613 N N . TRP A 1 80 ? 16.313 4.833 -9.727 1.00 91.31 80 TRP A N 1
ATOM 614 C CA . TRP A 1 80 ? 17.077 6.067 -9.936 1.00 91.31 80 TRP A CA 1
ATOM 615 C C . TRP A 1 80 ? 18.376 6.093 -9.130 1.00 91.31 80 TRP A C 1
ATOM 617 O O . TRP A 1 80 ? 19.423 6.430 -9.678 1.00 91.31 80 TRP A O 1
ATOM 627 N N . ARG A 1 81 ? 18.324 5.721 -7.847 1.00 93.50 81 ARG A N 1
ATOM 628 C CA . ARG A 1 81 ? 19.490 5.718 -6.954 1.00 93.50 81 ARG A CA 1
ATOM 629 C C . ARG A 1 81 ? 20.573 4.751 -7.428 1.00 93.50 81 ARG A C 1
ATOM 631 O O . ARG A 1 81 ? 21.748 5.101 -7.425 1.00 93.50 81 ARG A O 1
ATOM 638 N N . ASP A 1 82 ? 20.173 3.568 -7.872 1.00 92.94 82 ASP A N 1
ATOM 639 C CA . ASP A 1 82 ? 21.084 2.509 -8.302 1.00 92.94 82 ASP A CA 1
ATOM 640 C C . ASP A 1 82 ? 21.479 2.672 -9.792 1.00 92.94 82 ASP A C 1
ATOM 642 O O . ASP A 1 82 ? 22.120 1.806 -10.378 1.00 92.94 82 ASP A O 1
ATOM 646 N N . SER A 1 83 ? 21.115 3.803 -10.419 1.00 89.00 83 SER A N 1
ATOM 647 C CA . SER A 1 83 ? 21.382 4.156 -11.827 1.00 89.00 83 SER A CA 1
ATOM 648 C C . SER A 1 83 ? 20.829 3.178 -12.875 1.00 89.00 83 SER A C 1
ATOM 650 O O . SER A 1 83 ? 21.114 3.311 -14.067 1.00 89.00 83 SER A O 1
ATOM 652 N N . GLU A 1 84 ? 19.964 2.245 -12.483 1.00 88.56 84 GLU A N 1
ATOM 653 C CA . GLU A 1 84 ? 19.300 1.325 -13.409 1.00 88.56 84 GLU A CA 1
ATOM 654 C C . GLU A 1 84 ? 18.401 2.063 -14.397 1.00 88.56 84 GLU A C 1
ATOM 656 O O . GLU A 1 84 ? 18.330 1.683 -15.564 1.00 88.56 84 GLU A O 1
ATOM 661 N N . MET A 1 85 ? 17.763 3.159 -13.967 1.00 86.44 85 MET A N 1
ATOM 662 C CA . MET A 1 85 ? 16.921 3.989 -14.838 1.00 86.44 85 MET A CA 1
ATOM 663 C C . MET A 1 85 ? 17.694 4.466 -16.071 1.00 86.44 85 MET A C 1
ATOM 665 O O . MET A 1 85 ? 17.175 4.451 -17.187 1.00 86.44 85 MET A O 1
ATOM 669 N N . VAL A 1 86 ? 18.953 4.862 -15.860 1.00 87.81 86 VAL A N 1
ATOM 670 C CA . VAL A 1 86 ? 19.848 5.363 -16.906 1.00 87.81 86 VAL A CA 1
ATOM 671 C C . VAL A 1 86 ? 20.174 4.240 -17.887 1.00 87.81 86 VAL A C 1
ATOM 673 O O . VAL A 1 86 ? 20.121 4.449 -19.097 1.00 87.81 86 VAL A O 1
ATOM 676 N N . ILE A 1 87 ? 20.445 3.033 -17.387 1.00 89.19 87 ILE A N 1
ATOM 677 C CA . ILE A 1 87 ? 20.731 1.856 -18.217 1.00 89.19 87 ILE A CA 1
ATOM 678 C C . ILE A 1 87 ? 19.511 1.488 -19.069 1.00 89.19 87 ILE A C 1
ATOM 680 O O . ILE A 1 87 ? 19.640 1.285 -20.279 1.00 89.19 87 ILE A O 1
ATOM 684 N N . TRP A 1 88 ? 18.315 1.451 -18.473 1.00 87.31 88 TRP A N 1
ATOM 685 C CA . TRP A 1 88 ? 17.079 1.148 -19.197 1.00 87.31 88 TRP A CA 1
ATOM 686 C C . TRP A 1 88 ? 16.788 2.183 -20.288 1.00 87.31 88 TRP A C 1
ATOM 688 O O . TRP A 1 88 ? 16.460 1.805 -21.413 1.00 87.31 88 TRP A O 1
ATOM 698 N N . PHE A 1 89 ? 16.982 3.470 -19.992 1.00 87.69 89 PHE A N 1
ATOM 699 C CA . PHE A 1 89 ? 16.774 4.547 -20.958 1.00 87.69 89 PHE A CA 1
ATOM 700 C C . PHE A 1 89 ? 17.746 4.461 -22.144 1.00 87.69 89 PHE A C 1
ATOM 702 O O . PHE A 1 89 ? 17.321 4.528 -23.297 1.00 87.69 89 PHE A O 1
ATOM 709 N N . ASN A 1 90 ? 19.034 4.210 -21.881 1.00 88.81 90 ASN A N 1
ATOM 710 C CA . ASN A 1 90 ? 20.043 4.004 -22.929 1.00 88.81 90 ASN A CA 1
ATOM 711 C C . ASN A 1 90 ? 19.813 2.718 -23.743 1.00 88.81 90 ASN A C 1
ATOM 713 O O . ASN A 1 90 ? 20.231 2.632 -24.893 1.00 88.81 90 ASN A O 1
ATOM 717 N N . SER A 1 91 ? 19.102 1.738 -23.179 1.00 85.88 91 SER A N 1
ATOM 718 C CA . SER A 1 91 ? 18.710 0.498 -23.866 1.00 85.88 91 SER A CA 1
ATOM 719 C C . SER A 1 91 ? 17.437 0.646 -24.718 1.00 85.88 91 SER A C 1
ATOM 721 O O . SER A 1 91 ? 16.917 -0.349 -25.222 1.00 85.88 91 SER A O 1
ATOM 723 N N . GLY A 1 92 ? 16.906 1.866 -24.870 1.00 85.75 92 GLY A N 1
ATOM 724 C CA . GLY A 1 92 ? 15.737 2.164 -25.702 1.00 85.75 92 GLY A CA 1
ATOM 725 C C . GLY A 1 92 ? 14.378 2.026 -25.003 1.00 85.75 92 GLY A C 1
ATOM 726 O O . GLY A 1 92 ? 13.345 2.115 -25.668 1.00 85.75 92 GLY A O 1
ATOM 727 N N . LEU A 1 93 ? 14.332 1.825 -23.678 1.00 86.19 93 LEU A N 1
ATOM 728 C CA . LEU A 1 93 ? 13.072 1.849 -22.924 1.00 86.19 93 LEU A CA 1
ATOM 729 C C . LEU A 1 93 ? 12.670 3.287 -22.591 1.00 86.19 93 LEU A C 1
ATOM 731 O O . LEU A 1 93 ? 13.336 3.984 -21.829 1.00 86.19 93 LEU A O 1
ATOM 735 N N . SER A 1 94 ? 11.529 3.714 -23.132 1.00 84.56 94 SER A N 1
ATOM 736 C CA . SER A 1 94 ? 10.948 5.018 -22.823 1.00 84.56 94 SER A CA 1
ATOM 737 C C . SER A 1 94 ? 10.346 5.055 -21.415 1.00 84.56 94 SER A C 1
ATOM 739 O O . SER A 1 94 ? 9.939 4.034 -20.855 1.00 84.56 94 SER A O 1
ATOM 741 N N . LEU A 1 95 ? 10.204 6.261 -20.858 1.00 79.94 95 LEU A N 1
ATOM 742 C CA . LEU A 1 95 ? 9.555 6.475 -19.559 1.00 79.94 95 LEU A CA 1
ATOM 743 C C . LEU A 1 95 ? 8.108 5.939 -19.536 1.00 79.94 95 LEU A C 1
ATOM 745 O O . LEU A 1 95 ? 7.637 5.449 -18.517 1.00 79.94 95 LEU A O 1
ATOM 749 N N . ALA A 1 96 ? 7.423 5.948 -20.684 1.00 82.94 96 ALA A N 1
ATOM 750 C CA . ALA A 1 96 ? 6.072 5.407 -20.829 1.00 82.94 96 ALA A CA 1
ATOM 751 C C . ALA A 1 96 ? 6.001 3.878 -20.649 1.00 82.94 96 ALA A C 1
ATOM 753 O O . ALA A 1 96 ? 4.939 3.344 -20.345 1.00 82.94 96 ALA A O 1
ATOM 754 N N . ALA A 1 97 ? 7.112 3.147 -20.790 1.00 83.00 97 ALA A N 1
ATOM 755 C CA . ALA A 1 97 ? 7.135 1.711 -20.515 1.00 83.00 97 ALA A CA 1
ATOM 756 C C . ALA A 1 97 ? 6.922 1.386 -19.023 1.00 83.00 97 ALA A C 1
ATOM 758 O O . ALA A 1 97 ? 6.561 0.256 -18.697 1.00 83.00 97 ALA A O 1
ATOM 759 N N . TRP A 1 98 ? 7.108 2.368 -18.135 1.00 82.44 98 TRP A N 1
ATOM 760 C CA . TRP A 1 98 ? 6.936 2.240 -16.687 1.00 82.44 98 TRP A CA 1
ATOM 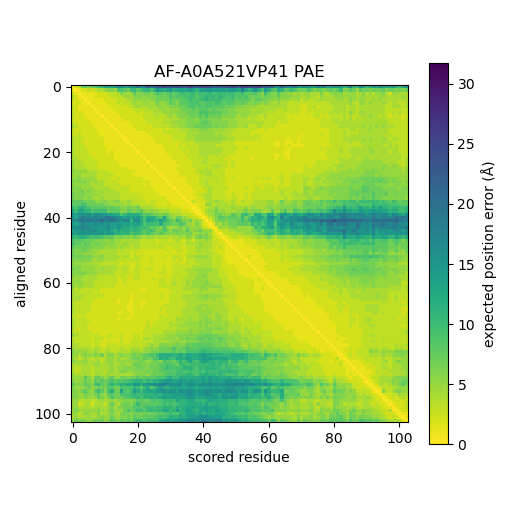761 C C . TRP A 1 98 ? 5.485 2.404 -16.221 1.00 82.44 98 TRP A C 1
ATOM 763 O O . TRP A 1 98 ? 5.185 2.074 -15.079 1.00 82.44 98 TRP A O 1
ATOM 773 N N . THR A 1 99 ? 4.572 2.870 -17.082 1.00 85.44 99 THR A N 1
ATOM 774 C CA . THR A 1 99 ? 3.152 3.038 -16.719 1.00 85.44 99 THR A CA 1
ATOM 775 C C . THR A 1 99 ? 2.358 1.742 -16.869 1.00 85.44 99 THR A C 1
ATOM 777 O O . THR A 1 99 ? 1.556 1.410 -16.005 1.00 85.44 99 THR A O 1
ATOM 780 N N . ARG A 1 100 ? 2.622 0.960 -17.924 1.00 83.06 100 ARG A N 1
ATOM 781 C CA . ARG A 1 100 ? 1.952 -0.329 -18.199 1.00 83.06 100 ARG A CA 1
ATOM 782 C C . ARG A 1 100 ? 2.040 -1.389 -17.089 1.00 83.06 100 ARG A C 1
ATOM 784 O O . ARG A 1 100 ? 1.150 -2.220 -17.036 1.00 83.06 100 ARG A O 1
ATOM 791 N N . PRO A 1 101 ? 3.107 -1.472 -16.276 1.00 82.62 101 PRO A N 1
ATOM 792 C CA . PRO A 1 101 ? 3.162 -2.414 -15.158 1.00 82.62 101 PRO A CA 1
ATOM 793 C C . PRO A 1 101 ? 2.393 -1.935 -13.917 1.00 82.62 101 PRO A C 1
ATOM 795 O O . PRO A 1 101 ? 2.208 -2.729 -13.000 1.00 82.62 101 PRO A O 1
ATOM 798 N N . VAL A 1 102 ? 2.030 -0.648 -13.859 1.00 83.12 102 VAL A N 1
ATOM 799 C CA . VAL A 1 102 ? 1.356 -0.007 -12.716 1.00 83.12 102 VAL A CA 1
ATOM 800 C C . VAL A 1 102 ? -0.157 0.096 -12.937 1.00 83.12 102 VAL A C 1
ATOM 802 O O . VAL A 1 102 ? -0.909 0.000 -11.969 1.00 83.12 102 VAL A O 1
ATOM 805 N N . LEU A 1 103 ? -0.582 0.307 -14.188 1.00 80.94 103 LEU A N 1
ATOM 806 C CA . LEU A 1 103 ? -1.981 0.330 -14.638 1.00 80.94 103 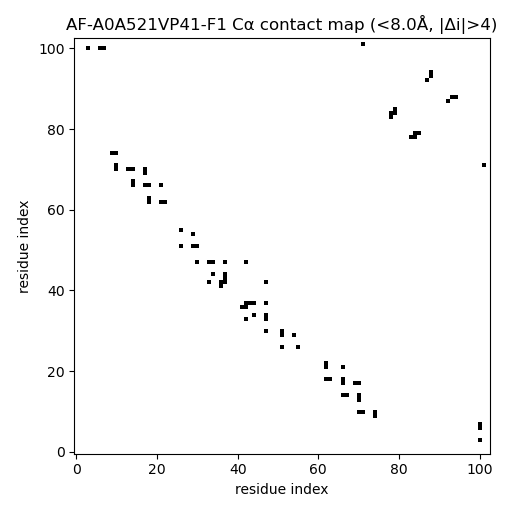LEU A CA 1
ATOM 807 C C . LEU A 1 103 ? -2.485 -1.076 -14.974 1.00 80.94 103 LEU A C 1
ATOM 809 O O . LEU A 1 103 ? -3.649 -1.365 -14.628 1.00 80.94 103 LEU A O 1
#

Secondary structure (DSSP, 8-state):
-HHHHHHHHHHHHHHHHHHHHHHHHHHHHHHHHHHHHHHTTSS-GGGHHHHHHHHHHHHHHHHHHHHHHHHHHHHHHHHHHTTHHHHHHHTT--GGGGTTTT-

Nearest PDB structures (foldseek):
  7efo-assembly1_F  TM=8.778E-01  e=1.340E-03  Klebsiella pneumoniae subsp. pneumoniae
  6mit-assembly1_F  TM=8.163E-01  e=1.512E-03  Enterobacter cloacae
  6mit-assembly2_I  TM=7.631E-01  e=1.706E-03  Enterobacter cloacae
  8ufh-assembly1_F  TM=8.286E-01  e=5.062E-03  Acinetobacter baylyi ADP1
  6s8g-assembly1_G  TM=8.470E-01  e=4.996E-01  Shigella flexneri

Solvent-accessible surface area (backbone atoms only — not comparable to full-atom values): 5730 Å² total; per-residue (Å²): 112,68,68,59,55,51,49,52,52,50,44,52,55,43,28,52,54,46,36,52,53,54,48,51,53,54,50,51,57,48,48,54,53,47,51,54,37,28,76,67,69,75,41,64,71,83,49,48,65,58,54,50,53,53,46,55,64,68,46,41,66,62,48,51,54,51,21,53,53,51,28,54,51,52,51,51,53,46,34,54,75,72,47,48,50,59,54,44,44,76,70,70,49,56,78,71,68,65,47,71,84,74,108